Protein AF-A0A7Y8IYA2-F1 (afdb_monomer_lite)

Structure (mmCIF, N/CA/C/O backbone):
data_AF-A0A7Y8IYA2-F1
#
_entry.id   AF-A0A7Y8IYA2-F1
#
loop_
_atom_site.group_PDB
_atom_site.id
_atom_site.type_symbol
_atom_site.label_atom_id
_atom_site.label_alt_id
_atom_site.label_comp_id
_atom_site.label_asym_id
_atom_site.label_entity_id
_atom_site.label_seq_id
_atom_site.pdbx_PDB_ins_code
_atom_site.Cartn_x
_atom_site.Cartn_y
_atom_site.Cartn_z
_atom_site.occupancy
_atom_site.B_iso_or_equiv
_atom_site.auth_seq_id
_atom_site.auth_comp_id
_atom_site.auth_asym_id
_atom_site.auth_atom_id
_atom_site.pdbx_PDB_model_num
ATOM 1 N N . MET A 1 1 ? -44.475 -16.481 6.417 1.00 45.75 1 MET A N 1
ATOM 2 C CA . MET A 1 1 ? -44.185 -17.874 6.827 1.00 45.75 1 MET A CA 1
ATOM 3 C C . MET A 1 1 ? -43.324 -18.539 5.762 1.00 45.75 1 MET A C 1
ATOM 5 O O . MET A 1 1 ? -43.610 -18.312 4.595 1.00 45.75 1 MET A O 1
ATOM 9 N N . ARG A 1 2 ? -42.359 -19.375 6.199 1.00 39.59 2 ARG A N 1
ATOM 10 C CA . ARG A 1 2 ? -41.366 -20.179 5.439 1.00 39.59 2 ARG A CA 1
ATOM 11 C C . ARG A 1 2 ? -40.107 -19.387 5.033 1.00 39.59 2 ARG A C 1
ATOM 13 O O . ARG A 1 2 ? -40.117 -18.727 4.009 1.00 39.59 2 ARG A O 1
ATOM 20 N N . THR A 1 3 ? -39.086 -19.185 5.880 1.00 50.56 3 THR A N 1
ATOM 21 C CA . THR A 1 3 ? -38.024 -20.121 6.342 1.00 50.56 3 THR A CA 1
ATOM 22 C C . THR A 1 3 ? -37.537 -21.103 5.278 1.00 50.56 3 THR A C 1
ATOM 24 O O . THR A 1 3 ? -38.202 -22.103 5.045 1.00 50.56 3 THR A O 1
ATOM 27 N N . ASN A 1 4 ? -36.354 -20.838 4.712 1.00 43.19 4 ASN A N 1
ATOM 28 C CA . ASN A 1 4 ? -35.420 -21.849 4.208 1.00 43.19 4 ASN A CA 1
ATOM 29 C C . ASN A 1 4 ? -33.992 -21.308 4.367 1.00 43.19 4 ASN A C 1
ATOM 31 O O . ASN A 1 4 ? -33.529 -20.475 3.593 1.00 43.19 4 ASN A O 1
ATOM 35 N N . ALA A 1 5 ? -33.328 -21.765 5.424 1.00 46.25 5 ALA A N 1
ATOM 36 C CA . ALA A 1 5 ? -31.901 -21.621 5.649 1.00 46.25 5 ALA A CA 1
ATOM 37 C C . ALA A 1 5 ? -31.241 -22.952 5.285 1.00 46.25 5 ALA A C 1
ATOM 39 O O . ALA A 1 5 ? -31.569 -23.940 5.926 1.00 46.25 5 ALA A O 1
ATOM 40 N N . VAL A 1 6 ? -30.334 -22.968 4.303 1.00 46.97 6 VAL A N 1
ATOM 41 C CA . VAL A 1 6 ? -29.259 -23.968 4.107 1.00 46.97 6 VAL A CA 1
ATOM 42 C C . VAL A 1 6 ? -28.221 -23.258 3.213 1.00 46.97 6 VAL A C 1
ATOM 44 O O . VAL A 1 6 ? -28.489 -23.016 2.045 1.00 46.97 6 VAL A O 1
ATOM 47 N N . LEU A 1 7 ? -27.156 -22.627 3.713 1.00 48.09 7 LEU A N 1
ATOM 48 C CA . LEU A 1 7 ? -25.946 -23.237 4.276 1.00 48.09 7 LEU A CA 1
ATOM 49 C C . LEU A 1 7 ? -25.293 -24.245 3.307 1.00 48.09 7 LEU A C 1
ATOM 51 O O . LEU A 1 7 ? -25.336 -25.450 3.513 1.00 48.09 7 LEU A O 1
ATOM 55 N N . VAL A 1 8 ? -24.667 -23.725 2.249 1.00 45.06 8 VAL A N 1
ATOM 56 C CA . VAL A 1 8 ? -23.623 -24.432 1.487 1.00 45.06 8 VAL A CA 1
ATOM 57 C C . VAL A 1 8 ? -22.331 -23.635 1.719 1.00 45.06 8 VAL A C 1
ATOM 59 O O . VAL A 1 8 ? -22.080 -22.640 1.050 1.00 45.06 8 VAL A O 1
ATOM 62 N N . LEU A 1 9 ? -21.674 -23.804 2.875 1.00 42.88 9 LEU A N 1
ATOM 63 C CA . LEU A 1 9 ? -20.471 -24.647 3.007 1.00 42.88 9 LEU A CA 1
ATOM 64 C C . LEU A 1 9 ? -19.532 -24.417 1.812 1.00 42.88 9 LEU A C 1
ATOM 66 O O . LEU A 1 9 ? -19.702 -25.003 0.753 1.00 42.88 9 LEU A O 1
ATOM 70 N N . VAL A 1 10 ? -18.612 -23.452 1.883 1.00 45.31 10 VAL A N 1
ATOM 71 C CA . VAL A 1 10 ? -17.257 -23.676 2.427 1.00 45.31 10 VAL A CA 1
ATOM 72 C C . VAL A 1 10 ? -16.779 -25.107 2.150 1.00 45.31 10 VAL A C 1
ATOM 74 O O . VAL A 1 10 ? -16.775 -25.957 3.032 1.00 45.31 10 VAL A O 1
ATOM 77 N N . PHE A 1 11 ? -16.366 -25.358 0.911 1.00 43.38 11 PHE A N 1
ATOM 78 C CA . PHE A 1 11 ? -15.408 -26.412 0.580 1.00 43.38 11 PHE A CA 1
ATOM 79 C C . PHE A 1 11 ? -14.092 -25.698 0.236 1.00 43.38 11 PHE A C 1
ATOM 81 O O . PHE A 1 11 ? -13.937 -25.141 -0.843 1.00 43.38 11 PHE A O 1
ATOM 88 N N . LEU A 1 12 ? -13.245 -25.412 1.228 1.00 45.16 12 LEU A N 1
ATOM 89 C CA . LEU A 1 12 ? -12.137 -26.287 1.632 1.00 45.16 12 LEU A CA 1
ATOM 90 C C . LEU A 1 12 ? -11.230 -26.673 0.452 1.00 45.16 12 LEU A C 1
ATOM 92 O O . LEU A 1 12 ? -11.130 -27.835 0.083 1.00 45.16 12 LEU A O 1
ATOM 96 N N . SER A 1 13 ? -10.484 -25.706 -0.080 1.00 45.47 13 SER A N 1
ATOM 97 C CA . SER A 1 13 ? -9.205 -25.983 -0.743 1.00 45.47 13 SER A CA 1
ATOM 98 C C . SER A 1 13 ? -8.061 -25.871 0.271 1.00 45.47 13 SER A C 1
ATOM 100 O O . SER A 1 13 ? -7.096 -25.135 0.071 1.00 45.47 13 SER A O 1
ATOM 102 N N . VAL A 1 14 ? -8.178 -26.597 1.386 1.00 48.88 14 VAL A N 1
ATOM 103 C CA . VAL A 1 14 ? -7.012 -26.998 2.179 1.00 48.88 14 VAL A CA 1
ATOM 104 C C . VAL A 1 14 ? -6.417 -28.182 1.425 1.00 48.88 14 VAL A C 1
ATOM 106 O O . VAL A 1 14 ? -6.716 -29.337 1.708 1.00 48.88 14 VAL A O 1
ATOM 109 N N . GLN A 1 15 ? -5.645 -27.887 0.378 1.00 49.44 15 GLN A N 1
ATOM 110 C CA . GLN A 1 15 ? -4.759 -28.879 -0.216 1.00 49.44 15 GLN A CA 1
ATOM 111 C C . GLN A 1 15 ? -3.733 -29.234 0.859 1.00 49.44 15 GLN A C 1
ATOM 113 O O . GLN A 1 15 ? -2.855 -28.439 1.192 1.00 49.44 15 GLN A O 1
ATOM 118 N N . SER A 1 16 ? -3.925 -30.399 1.469 1.00 50.22 16 SER A N 1
ATOM 119 C CA . SER A 1 16 ? -3.048 -30.956 2.487 1.00 50.22 16 SER A CA 1
ATOM 120 C C . SER A 1 16 ? -1.608 -30.962 1.973 1.00 50.22 16 SER A C 1
ATOM 122 O O . SER A 1 16 ? -1.321 -31.509 0.908 1.00 50.22 16 SER A O 1
ATOM 124 N N . MET A 1 17 ? -0.673 -30.382 2.732 1.00 51.50 17 MET A N 1
ATOM 125 C CA . MET A 1 17 ? 0.757 -30.428 2.396 1.00 51.50 17 MET A CA 1
ATOM 126 C C . MET A 1 17 ? 1.289 -31.867 2.281 1.00 51.50 17 MET A C 1
ATOM 128 O O . MET A 1 17 ? 2.296 -32.098 1.614 1.00 51.50 17 MET A O 1
ATOM 132 N N . ALA A 1 18 ? 0.588 -32.846 2.865 1.00 56.69 18 ALA A N 1
ATOM 133 C CA . ALA A 1 18 ? 0.902 -34.262 2.710 1.00 56.69 18 ALA A CA 1
ATOM 134 C C . ALA A 1 18 ? 0.703 -34.762 1.265 1.00 56.69 18 ALA A C 1
ATOM 136 O O . ALA A 1 18 ? 1.474 -35.602 0.802 1.00 56.69 18 ALA A O 1
ATOM 137 N N . ASP A 1 19 ? -0.270 -34.219 0.528 1.00 54.69 19 ASP A N 1
ATOM 138 C CA . ASP A 1 19 ? -0.524 -34.605 -0.866 1.00 54.69 19 ASP A CA 1
ATOM 139 C C . ASP A 1 19 ? 0.505 -33.988 -1.822 1.00 54.69 19 ASP A C 1
ATOM 141 O O . ASP A 1 19 ? 0.881 -34.601 -2.822 1.00 54.69 19 ASP A O 1
ATOM 145 N N . VAL A 1 20 ? 1.025 -32.800 -1.489 1.00 59.75 20 VAL A N 1
ATOM 146 C CA . VAL A 1 20 ? 2.137 -32.170 -2.220 1.00 59.75 20 VAL A CA 1
ATOM 147 C C . VAL A 1 20 ? 3.427 -32.967 -2.024 1.00 59.75 20 VAL A C 1
ATOM 149 O O . VAL A 1 20 ? 4.113 -33.256 -3.003 1.00 59.75 20 VAL A O 1
ATOM 152 N N . ALA A 1 21 ? 3.719 -33.396 -0.792 1.00 58.44 21 ALA A N 1
ATOM 153 C CA . ALA A 1 21 ? 4.896 -34.210 -0.491 1.00 58.44 21 ALA A CA 1
ATOM 154 C C . ALA A 1 21 ? 4.854 -35.586 -1.182 1.00 58.44 21 ALA A C 1
ATOM 156 O O . ALA A 1 21 ? 5.871 -36.044 -1.702 1.00 58.44 21 ALA A O 1
ATOM 157 N N . ARG A 1 22 ? 3.676 -36.227 -1.252 1.00 61.44 22 ARG A N 1
ATOM 158 C CA . ARG A 1 22 ? 3.496 -37.499 -1.977 1.00 61.44 22 ARG A CA 1
ATOM 159 C C . ARG A 1 22 ? 3.718 -37.344 -3.480 1.00 61.44 22 ARG A C 1
ATOM 161 O O . ARG A 1 22 ? 4.492 -38.105 -4.049 1.00 61.44 22 ARG A O 1
ATOM 168 N N . ARG A 1 23 ? 3.144 -36.310 -4.105 1.00 65.19 23 ARG A N 1
ATOM 169 C CA . ARG A 1 23 ? 3.360 -36.026 -5.537 1.00 65.19 23 ARG A CA 1
ATOM 170 C C . ARG A 1 23 ? 4.809 -35.659 -5.862 1.00 65.19 23 ARG A C 1
ATOM 172 O O . ARG A 1 23 ? 5.292 -35.965 -6.950 1.00 65.19 23 ARG A O 1
ATOM 179 N N . GLU A 1 24 ? 5.519 -34.999 -4.946 1.00 58.81 24 GLU A N 1
ATOM 180 C CA . GLU A 1 24 ? 6.945 -34.708 -5.127 1.00 58.81 24 GLU A CA 1
ATOM 181 C C . GLU A 1 24 ? 7.811 -35.974 -4.995 1.00 58.81 24 GLU A C 1
ATOM 183 O O . GLU A 1 24 ? 8.745 -36.151 -5.778 1.00 58.81 24 GLU A O 1
ATOM 188 N N . ALA A 1 25 ? 7.475 -36.881 -4.071 1.00 64.31 25 ALA A N 1
ATOM 189 C CA . ALA A 1 25 ? 8.145 -38.174 -3.928 1.00 64.31 25 ALA A CA 1
ATOM 190 C C . ALA A 1 25 ? 7.908 -39.095 -5.142 1.00 64.31 25 ALA A C 1
ATOM 192 O O . ALA A 1 25 ? 8.848 -39.717 -5.634 1.00 64.31 25 ALA A O 1
ATOM 193 N N . GLU A 1 26 ? 6.686 -39.122 -5.680 1.00 63.88 26 GLU A N 1
ATOM 194 C CA . GLU A 1 26 ? 6.342 -39.871 -6.898 1.00 63.88 26 GLU A CA 1
ATOM 195 C C . GLU A 1 26 ? 7.105 -39.351 -8.128 1.00 63.88 26 GLU A C 1
ATOM 197 O O . GLU A 1 26 ? 7.641 -40.148 -8.899 1.00 63.88 26 GLU A O 1
ATOM 202 N N . ARG A 1 27 ? 7.278 -38.026 -8.260 1.00 61.41 27 ARG A N 1
ATOM 203 C CA . ARG A 1 27 ? 8.096 -37.430 -9.332 1.00 61.41 27 ARG A CA 1
ATOM 204 C C . ARG A 1 27 ? 9.573 -37.850 -9.250 1.00 61.41 27 ARG A C 1
ATOM 206 O O . ARG A 1 27 ? 10.211 -38.028 -10.285 1.00 61.41 27 ARG A O 1
ATOM 213 N N . ARG A 1 28 ? 10.139 -38.004 -8.043 1.00 59.69 28 ARG A N 1
ATOM 214 C CA . ARG A 1 28 ? 11.539 -38.451 -7.864 1.00 59.69 28 ARG A CA 1
ATOM 215 C C . ARG A 1 28 ? 11.726 -39.917 -8.267 1.00 59.69 28 ARG A C 1
ATOM 217 O O . ARG A 1 28 ? 12.705 -40.232 -8.934 1.00 59.69 28 ARG A O 1
ATOM 224 N N . LEU A 1 29 ? 10.754 -40.773 -7.953 1.00 60.69 29 LEU A N 1
ATOM 225 C CA . LEU A 1 29 ? 10.746 -42.181 -8.372 1.00 60.69 29 LEU A CA 1
ATOM 226 C C . LEU A 1 29 ? 10.614 -42.351 -9.895 1.00 60.69 29 LEU A C 1
ATOM 228 O O . LEU A 1 29 ? 11.209 -43.262 -10.469 1.00 60.69 29 LEU A O 1
ATOM 232 N N . GLU A 1 30 ? 9.868 -41.475 -10.573 1.00 60.69 30 GLU A N 1
ATOM 233 C CA . GLU A 1 30 ? 9.786 -41.479 -12.041 1.00 60.69 30 GLU A CA 1
ATOM 234 C C . GLU A 1 30 ? 11.108 -41.093 -12.717 1.00 60.69 30 GLU A C 1
ATOM 236 O O . GLU A 1 30 ? 11.466 -41.694 -13.730 1.00 60.69 30 GLU A O 1
ATOM 241 N N . LEU A 1 31 ? 11.868 -40.157 -12.140 1.00 57.53 31 LEU A N 1
ATOM 242 C CA . LEU A 1 31 ? 13.199 -39.792 -12.642 1.00 57.53 31 LEU A CA 1
ATOM 243 C C . LEU A 1 31 ? 14.215 -40.932 -12.474 1.00 57.53 31 LEU A C 1
ATOM 245 O O . LEU A 1 31 ? 15.017 -41.167 -13.377 1.00 57.53 31 LEU A O 1
ATOM 249 N N . GLU A 1 32 ? 14.143 -41.682 -11.370 1.00 57.28 32 GLU A N 1
ATOM 250 C CA . GLU A 1 32 ? 14.969 -42.881 -11.164 1.00 57.28 32 GLU A CA 1
ATOM 251 C C . GLU A 1 32 ? 14.614 -44.003 -12.154 1.00 57.28 32 GLU A C 1
ATOM 253 O O . GLU A 1 32 ? 15.507 -44.642 -12.710 1.00 57.28 32 GLU A O 1
ATOM 258 N N . ARG A 1 33 ? 13.321 -44.206 -12.454 1.00 56.38 33 ARG A N 1
ATOM 259 C CA . ARG A 1 33 ? 12.865 -45.203 -13.444 1.00 56.38 33 ARG A CA 1
ATOM 260 C C . ARG A 1 33 ? 13.248 -44.864 -14.883 1.00 56.38 33 ARG A C 1
ATOM 262 O O . ARG A 1 33 ? 13.404 -45.775 -15.689 1.00 56.38 33 ARG A O 1
ATOM 269 N N . GLN A 1 34 ? 13.398 -43.582 -15.214 1.00 53.34 34 GLN A N 1
ATOM 270 C CA . GLN A 1 34 ? 13.808 -43.142 -16.551 1.00 53.34 34 GLN A CA 1
ATOM 271 C C . GLN A 1 34 ? 15.320 -43.255 -16.791 1.00 53.34 34 GLN A C 1
ATOM 273 O O . GLN A 1 34 ? 15.777 -42.932 -17.886 1.00 53.34 34 GLN A O 1
ATOM 278 N N . GLY A 1 35 ? 16.106 -43.711 -15.804 1.00 53.50 35 GLY A N 1
ATOM 279 C CA . GLY A 1 35 ? 17.545 -43.929 -15.973 1.00 53.50 35 GLY A CA 1
ATOM 280 C C . GLY A 1 35 ? 18.306 -42.667 -16.390 1.00 53.50 35 GLY A C 1
ATOM 281 O O . GLY A 1 35 ? 19.406 -42.761 -16.933 1.00 53.50 35 GLY A O 1
ATOM 282 N N . VAL A 1 36 ? 17.733 -41.480 -16.156 1.00 48.88 36 VAL A N 1
ATOM 283 C CA . VAL A 1 36 ? 18.396 -40.205 -16.419 1.00 48.88 36 VAL A CA 1
ATOM 284 C C . VAL A 1 36 ? 19.375 -39.982 -15.277 1.00 48.88 36 VAL A C 1
ATOM 286 O O . VAL A 1 36 ? 19.113 -39.250 -14.325 1.00 48.88 36 VAL A O 1
ATOM 289 N N . SER A 1 37 ? 20.527 -40.643 -15.371 1.00 50.50 37 SER A N 1
ATOM 290 C CA . SER A 1 37 ? 21.715 -40.232 -14.642 1.00 50.50 37 SER A CA 1
ATOM 291 C C . SER A 1 37 ? 21.949 -38.770 -15.005 1.00 50.50 37 SER A C 1
ATOM 293 O O . SER A 1 37 ? 22.277 -38.457 -16.156 1.00 50.50 37 SER A O 1
ATOM 295 N N . ALA A 1 38 ? 21.732 -37.861 -14.056 1.00 52.53 38 ALA A N 1
ATOM 296 C CA . ALA A 1 38 ? 22.223 -36.504 -14.193 1.00 52.53 38 ALA A CA 1
ATOM 297 C C . ALA A 1 38 ? 23.697 -36.621 -14.597 1.00 52.53 38 ALA A C 1
ATOM 299 O O . ALA A 1 38 ? 24.476 -37.256 -13.887 1.00 52.53 38 ALA A O 1
ATOM 300 N N . LYS A 1 39 ? 24.064 -36.095 -15.771 1.00 50.31 39 LYS A N 1
ATOM 301 C CA . LYS A 1 39 ? 25.468 -35.953 -16.159 1.00 50.31 39 LYS A CA 1
ATOM 302 C C . LYS A 1 39 ? 26.102 -35.000 -15.153 1.00 50.31 39 LYS A C 1
ATOM 304 O O . LYS A 1 39 ? 26.086 -33.786 -15.335 1.00 50.31 39 LYS A O 1
ATOM 309 N N . VAL A 1 40 ? 26.603 -35.566 -14.065 1.00 51.31 40 VAL A N 1
ATOM 310 C CA . VAL A 1 40 ? 27.570 -34.927 -13.192 1.00 51.31 40 VAL A CA 1
ATOM 311 C C . VAL A 1 40 ? 28.802 -34.744 -14.066 1.00 51.31 40 VAL A C 1
ATOM 313 O O . VAL A 1 40 ? 29.376 -35.713 -14.557 1.00 51.31 40 VAL A O 1
ATOM 316 N N . ILE A 1 41 ? 29.157 -33.494 -14.348 1.00 52.19 41 ILE A N 1
ATOM 317 C CA . ILE A 1 41 ? 30.477 -33.187 -14.885 1.00 52.19 41 ILE A CA 1
ATOM 318 C C . ILE A 1 41 ? 31.433 -33.401 -13.710 1.00 52.19 41 ILE A C 1
ATOM 320 O O . ILE A 1 41 ? 31.699 -32.480 -12.942 1.00 52.19 41 ILE A O 1
ATOM 324 N N . GLU A 1 42 ? 31.889 -34.638 -13.527 1.00 46.31 42 GLU A N 1
ATOM 325 C CA . GLU A 1 42 ? 33.089 -34.933 -12.747 1.00 46.31 42 GLU A CA 1
ATOM 326 C C . GLU A 1 42 ? 34.280 -34.431 -13.565 1.00 46.31 42 GLU A C 1
ATOM 328 O O . GLU A 1 42 ? 34.865 -35.133 -14.387 1.00 46.31 42 GLU A O 1
ATOM 333 N N . GLY A 1 43 ? 34.564 -33.140 -13.419 1.00 42.50 43 GLY A N 1
ATOM 334 C CA . GLY A 1 43 ? 35.814 -32.549 -13.860 1.00 42.50 43 GLY A CA 1
ATOM 335 C C . GLY A 1 43 ? 36.778 -32.560 -12.689 1.00 42.50 43 GLY A C 1
ATOM 336 O O . GLY A 1 43 ? 36.665 -31.713 -11.808 1.00 42.50 43 GLY A O 1
ATOM 337 N N . ASP A 1 44 ? 37.703 -33.516 -12.681 1.00 42.44 44 ASP A N 1
ATOM 338 C CA . ASP A 1 44 ? 38.877 -33.504 -11.812 1.00 42.44 44 ASP A CA 1
ATOM 339 C C . ASP A 1 44 ? 39.727 -32.258 -12.162 1.00 42.44 44 ASP A C 1
ATOM 341 O O . ASP A 1 44 ? 40.239 -32.164 -13.284 1.00 42.44 44 ASP A O 1
ATOM 345 N N . PRO A 1 45 ? 39.846 -31.241 -11.284 1.00 50.97 45 PRO A N 1
ATOM 346 C CA . PRO A 1 45 ? 40.450 -29.955 -11.646 1.00 50.97 45 PRO A CA 1
ATOM 347 C C . PRO A 1 45 ? 41.983 -30.005 -11.766 1.00 50.97 45 PRO A C 1
ATOM 349 O O . PRO A 1 45 ? 42.607 -28.976 -12.022 1.00 50.97 45 PRO A O 1
ATOM 352 N N . ALA A 1 46 ? 42.609 -31.172 -11.586 1.00 51.12 46 ALA A N 1
ATOM 353 C CA . ALA A 1 46 ? 44.060 -31.309 -11.479 1.00 51.12 46 ALA A CA 1
ATOM 354 C C . ALA A 1 46 ? 44.786 -31.756 -12.768 1.00 51.12 46 ALA A C 1
ATOM 356 O O . ALA A 1 46 ? 46.014 -31.821 -12.755 1.00 51.12 46 ALA A O 1
ATOM 357 N N . GLN A 1 47 ? 44.089 -32.046 -13.880 1.00 50.19 47 GLN A N 1
ATOM 358 C CA . GLN A 1 47 ? 44.729 -32.607 -15.093 1.00 50.19 47 GLN A CA 1
ATOM 359 C C . GLN A 1 47 ? 44.568 -31.817 -16.404 1.00 50.19 47 GLN A C 1
ATOM 361 O O . GLN A 1 47 ? 45.069 -32.257 -17.437 1.00 50.19 47 GLN A O 1
ATOM 366 N N . MET A 1 48 ? 43.974 -30.620 -16.411 1.00 44.75 48 MET A N 1
ATOM 367 C CA . MET A 1 48 ? 44.057 -29.732 -17.586 1.00 44.75 48 MET A CA 1
ATOM 368 C C . MET A 1 48 ? 45.225 -28.759 -17.432 1.00 44.75 48 MET A C 1
ATOM 370 O O . MET A 1 48 ? 45.073 -27.586 -17.099 1.00 44.75 48 MET A O 1
ATOM 374 N N . ALA A 1 49 ? 46.416 -29.320 -17.633 1.00 42.50 49 ALA A N 1
ATOM 375 C CA . ALA A 1 49 ? 47.691 -28.626 -17.678 1.00 42.50 49 ALA A CA 1
ATOM 376 C C . ALA A 1 49 ? 47.722 -27.502 -18.746 1.00 42.50 49 ALA A C 1
ATOM 378 O O . ALA A 1 49 ? 46.947 -27.517 -19.707 1.00 42.50 49 ALA A O 1
ATOM 379 N N . PRO A 1 50 ? 48.622 -26.516 -18.575 1.00 53.03 50 PRO A N 1
ATOM 380 C CA . PRO A 1 50 ? 48.641 -25.266 -19.317 1.00 53.03 50 PRO A CA 1
ATOM 381 C C . PRO A 1 50 ? 49.384 -25.410 -20.653 1.00 53.03 50 PRO A C 1
ATOM 383 O O . PRO A 1 50 ? 50.279 -26.235 -20.798 1.00 53.03 50 PRO A O 1
ATOM 386 N N . SER A 1 51 ? 49.072 -24.518 -21.596 1.00 53.69 51 SER A N 1
ATOM 387 C CA . SER A 1 51 ? 49.753 -24.314 -22.888 1.00 53.69 51 SER A CA 1
ATOM 388 C C . SER A 1 51 ? 49.577 -25.416 -23.947 1.00 53.69 51 SER A C 1
ATOM 390 O O . SER A 1 51 ? 50.271 -26.424 -23.984 1.00 53.69 51 SER A O 1
ATOM 392 N N . GLY A 1 52 ? 48.678 -25.152 -24.895 1.00 41.88 52 GLY A N 1
ATOM 393 C CA . GLY A 1 52 ? 48.548 -25.915 -26.132 1.00 41.88 52 GLY A CA 1
ATOM 394 C C . GLY A 1 52 ? 47.852 -25.074 -27.195 1.00 41.88 52 GLY A C 1
ATOM 395 O O . GLY A 1 52 ? 46.627 -25.018 -27.241 1.00 41.88 52 GLY A O 1
ATOM 396 N N . ASN A 1 53 ? 48.633 -24.389 -28.034 1.00 53.22 53 ASN A N 1
ATOM 397 C CA . ASN A 1 53 ? 48.140 -23.735 -29.246 1.00 53.22 53 ASN A CA 1
ATOM 398 C C . ASN A 1 53 ? 47.595 -24.804 -30.206 1.00 53.22 53 ASN A C 1
ATOM 400 O O . ASN A 1 53 ? 48.364 -25.430 -30.932 1.00 53.22 53 ASN A O 1
ATOM 404 N N . ILE A 1 54 ? 46.276 -24.990 -30.242 1.00 50.09 54 ILE A N 1
ATOM 405 C CA . ILE A 1 54 ? 45.604 -25.733 -31.312 1.00 50.09 54 ILE A CA 1
ATOM 406 C C . ILE A 1 54 ? 44.980 -24.704 -32.253 1.00 50.09 54 ILE A C 1
ATOM 408 O O . ILE A 1 54 ? 43.888 -24.183 -32.034 1.00 50.09 54 ILE A O 1
ATOM 412 N N . SER A 1 55 ? 45.739 -24.386 -33.299 1.00 46.88 55 SER A N 1
ATOM 413 C CA . SER A 1 55 ? 45.304 -23.569 -34.424 1.00 46.88 55 SER A CA 1
ATOM 414 C C . SER A 1 55 ? 44.306 -24.373 -35.262 1.00 46.88 55 SER A C 1
ATOM 416 O O . SER A 1 55 ? 44.691 -25.323 -35.940 1.00 46.88 55 SER A O 1
ATOM 418 N N . THR A 1 56 ? 43.020 -24.022 -35.205 1.00 46.06 56 THR A N 1
ATOM 419 C CA . THR A 1 56 ? 42.012 -24.485 -36.171 1.00 46.06 56 THR A CA 1
ATOM 420 C C . THR A 1 56 ? 41.502 -23.277 -36.948 1.00 46.06 56 THR A C 1
ATOM 422 O O . T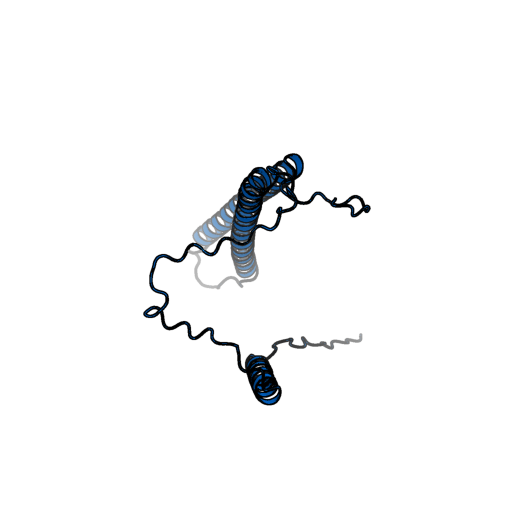HR A 1 56 ? 40.661 -22.503 -36.497 1.00 46.06 56 THR A O 1
ATOM 425 N N . SER A 1 57 ? 42.067 -23.076 -38.135 1.00 44.06 57 SER A N 1
ATOM 426 C CA . SER A 1 57 ? 41.656 -22.057 -39.095 1.00 44.06 57 SER A CA 1
ATOM 427 C C . SER A 1 57 ? 40.297 -22.414 -39.700 1.00 44.06 57 SER A C 1
ATOM 429 O O . SER A 1 57 ? 40.205 -23.133 -40.689 1.00 44.06 57 SER A O 1
ATOM 431 N N . SER A 1 58 ? 39.234 -21.868 -39.112 1.00 48.34 58 SER A N 1
ATOM 432 C CA . SER A 1 58 ? 37.918 -21.727 -39.744 1.00 48.34 58 SER A CA 1
ATOM 433 C C . SER A 1 58 ? 37.597 -20.231 -39.791 1.00 48.34 58 SER A C 1
ATOM 435 O O . SER A 1 58 ? 37.661 -19.592 -38.737 1.00 48.34 58 SER A O 1
ATOM 437 N N . PRO A 1 59 ? 37.278 -19.621 -40.949 1.00 47.12 59 PRO A N 1
ATOM 438 C CA . PRO A 1 59 ? 36.834 -18.236 -40.965 1.00 47.12 59 PRO A CA 1
ATOM 439 C C . PRO A 1 59 ? 35.480 -18.173 -40.256 1.00 47.12 59 PRO A C 1
ATOM 441 O O . PRO A 1 59 ? 34.455 -18.592 -40.789 1.00 47.12 59 PRO A O 1
ATOM 444 N N . SER A 1 60 ? 35.498 -17.685 -39.017 1.00 48.00 60 SER A N 1
ATOM 445 C CA . SER A 1 60 ? 34.287 -17.383 -38.264 1.00 48.00 60 SER A CA 1
ATOM 446 C C . SER A 1 60 ? 33.431 -16.426 -39.101 1.00 48.00 60 SER A C 1
ATOM 448 O O . SER A 1 60 ? 33.961 -15.400 -39.553 1.00 48.00 60 SER A O 1
ATOM 450 N N . PRO A 1 61 ? 32.138 -16.713 -39.348 1.00 48.28 61 PRO A N 1
ATOM 451 C CA . PRO A 1 61 ? 31.255 -15.703 -39.900 1.00 48.28 61 PRO A CA 1
ATOM 452 C C . PRO A 1 61 ? 31.301 -14.528 -38.926 1.00 48.28 61 PRO A C 1
ATOM 454 O O . PRO A 1 61 ? 31.042 -14.687 -37.732 1.00 48.28 61 PRO A O 1
ATOM 457 N N . ARG A 1 62 ? 31.709 -13.355 -39.424 1.00 50.62 62 ARG A N 1
ATOM 458 C CA . ARG A 1 62 ? 31.674 -12.099 -38.672 1.00 50.62 62 ARG A CA 1
ATOM 459 C C . ARG A 1 62 ? 30.214 -11.811 -38.333 1.00 50.62 62 ARG A C 1
ATOM 461 O O . ARG A 1 62 ? 29.532 -11.097 -39.060 1.00 50.62 62 ARG A O 1
ATOM 468 N N . PHE A 1 63 ? 29.725 -12.397 -37.246 1.00 52.75 63 PHE A N 1
ATOM 469 C CA . PHE A 1 63 ? 28.489 -11.967 -36.630 1.00 52.75 63 PHE A CA 1
ATOM 470 C C . PHE A 1 63 ? 28.712 -10.530 -36.191 1.00 52.75 63 PHE A C 1
ATOM 472 O O . PHE A 1 63 ? 29.651 -10.237 -35.448 1.00 52.75 63 PHE A O 1
ATOM 479 N N . ALA A 1 64 ? 27.878 -9.657 -36.747 1.00 51.75 64 ALA A N 1
ATOM 480 C CA . ALA A 1 64 ? 27.813 -8.240 -36.467 1.00 51.75 64 ALA A CA 1
ATOM 481 C C . ALA A 1 64 ? 28.082 -7.976 -34.982 1.00 51.75 64 ALA A C 1
ATOM 483 O O . ALA A 1 64 ? 27.321 -8.370 -34.095 1.00 51.75 64 ALA A O 1
ATOM 484 N N . GLY A 1 65 ? 29.223 -7.348 -34.718 1.00 51.19 65 GLY A N 1
ATOM 485 C CA . GLY A 1 65 ? 29.509 -6.813 -33.407 1.00 51.19 65 GLY A CA 1
ATOM 486 C C . GLY A 1 65 ? 28.517 -5.699 -33.092 1.00 51.19 65 GLY A C 1
ATOM 487 O O . GLY A 1 65 ? 28.198 -4.883 -33.954 1.00 51.19 65 GLY A O 1
ATOM 488 N N . ARG A 1 66 ? 28.149 -5.639 -31.808 1.00 51.22 66 ARG A N 1
ATOM 489 C CA . ARG A 1 66 ? 27.647 -4.449 -31.104 1.00 51.22 66 ARG A CA 1
ATOM 490 C C . ARG A 1 66 ? 26.133 -4.191 -31.085 1.00 51.22 66 ARG A C 1
ATOM 492 O O . ARG A 1 66 ? 25.684 -3.075 -31.298 1.00 51.22 66 ARG A O 1
ATOM 499 N N . GLU A 1 67 ? 25.358 -5.189 -30.657 1.00 52.75 67 GLU A N 1
ATOM 500 C CA . GLU A 1 67 ? 24.031 -4.953 -30.041 1.00 52.75 67 GLU A CA 1
ATOM 501 C C . GLU A 1 67 ? 23.880 -5.527 -28.617 1.00 52.75 67 GLU A C 1
ATOM 503 O O . GLU A 1 67 ? 22.834 -5.363 -27.984 1.00 52.75 67 GLU A O 1
ATOM 508 N N . ARG A 1 68 ? 24.892 -6.225 -28.080 1.00 53.72 68 ARG A N 1
ATOM 509 C CA . ARG A 1 68 ? 24.781 -6.869 -26.757 1.00 53.72 68 ARG A CA 1
ATOM 510 C C . ARG A 1 68 ? 24.817 -5.876 -25.593 1.00 53.72 68 ARG A C 1
ATOM 512 O O . ARG A 1 68 ? 24.065 -6.073 -24.642 1.00 53.72 68 ARG A O 1
ATOM 519 N N . ASP A 1 69 ? 25.584 -4.797 -25.707 1.00 56.28 69 ASP A N 1
ATOM 520 C CA . ASP A 1 69 ? 25.853 -3.894 -24.579 1.00 56.28 69 ASP A CA 1
ATOM 521 C C . ASP A 1 69 ? 24.584 -3.152 -24.104 1.00 56.28 69 ASP A C 1
ATOM 523 O O . ASP A 1 69 ? 24.302 -3.087 -22.909 1.00 56.28 69 ASP A O 1
ATOM 527 N N . ASN A 1 70 ? 23.718 -2.719 -25.029 1.00 57.09 70 ASN A N 1
ATOM 528 C CA . ASN A 1 70 ? 22.483 -1.994 -24.687 1.00 57.09 70 ASN A CA 1
ATOM 529 C C . ASN A 1 70 ? 21.402 -2.889 -24.049 1.00 57.09 70 ASN A C 1
ATOM 531 O O . ASN A 1 70 ? 20.531 -2.414 -23.316 1.00 57.09 70 ASN A O 1
ATOM 535 N N . LYS A 1 71 ? 21.419 -4.203 -24.324 1.00 60.12 71 LYS A N 1
ATOM 536 C CA . LYS A 1 71 ? 20.412 -5.138 -23.789 1.00 60.12 71 LYS A CA 1
ATOM 537 C C . LYS A 1 71 ? 20.620 -5.399 -22.298 1.00 60.12 71 LYS A C 1
ATOM 539 O O . LYS A 1 71 ? 19.642 -5.654 -21.595 1.00 60.12 71 LYS A O 1
ATOM 544 N N . GLU A 1 72 ? 21.852 -5.340 -21.801 1.00 62.38 72 GLU A N 1
ATOM 545 C CA . GLU A 1 72 ? 22.152 -5.575 -20.384 1.00 62.38 72 GLU A CA 1
ATOM 546 C C . GLU A 1 72 ? 21.782 -4.374 -19.509 1.00 62.38 72 GLU A C 1
ATOM 548 O O . GLU A 1 72 ? 21.132 -4.554 -18.475 1.00 62.38 72 GLU A O 1
ATOM 553 N N . GLU A 1 73 ? 22.072 -3.154 -19.967 1.00 69.38 73 GLU A N 1
ATOM 554 C CA . GLU A 1 73 ? 21.688 -1.922 -19.270 1.00 69.38 73 GLU A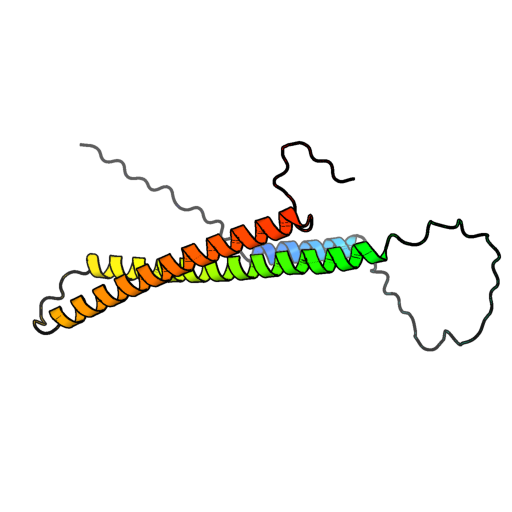 CA 1
ATOM 555 C C . GLU A 1 73 ? 20.159 -1.775 -19.178 1.00 69.38 73 GLU A C 1
ATOM 557 O O . GLU A 1 73 ? 19.610 -1.574 -18.089 1.00 69.38 73 GLU A O 1
ATOM 562 N N . ASN A 1 74 ? 19.443 -2.023 -20.282 1.00 68.25 74 ASN A N 1
ATOM 563 C CA . ASN A 1 74 ? 17.976 -2.015 -20.296 1.00 68.25 74 ASN A CA 1
ATOM 564 C C . ASN A 1 74 ? 17.369 -3.098 -19.389 1.00 68.25 74 ASN A C 1
ATOM 566 O O . ASN A 1 74 ? 16.367 -2.856 -18.713 1.00 68.25 74 ASN A O 1
ATOM 570 N N . ARG A 1 75 ? 17.985 -4.288 -19.303 1.00 70.31 75 ARG A N 1
ATOM 571 C CA . ARG A 1 75 ? 17.552 -5.344 -18.367 1.00 70.31 75 ARG A CA 1
ATOM 572 C C . ARG A 1 75 ? 17.755 -4.932 -16.910 1.00 70.31 75 ARG A C 1
ATOM 574 O O . ARG A 1 75 ? 16.883 -5.212 -16.085 1.00 70.31 75 ARG A O 1
ATOM 581 N N . GLY A 1 76 ? 18.871 -4.279 -16.590 1.00 75.12 76 GLY A N 1
ATOM 582 C CA . GLY A 1 76 ? 19.132 -3.724 -15.262 1.00 75.12 76 GLY A CA 1
ATOM 583 C C . GLY A 1 76 ? 18.092 -2.673 -14.873 1.00 75.12 76 GLY A C 1
ATOM 584 O O . GLY A 1 76 ? 17.521 -2.739 -13.783 1.00 75.12 76 GLY A O 1
ATOM 585 N N . SER A 1 77 ? 17.774 -1.761 -15.789 1.00 81.12 77 SER A N 1
ATOM 586 C CA . SER A 1 77 ? 16.802 -0.684 -15.573 1.00 81.12 77 SER A CA 1
ATOM 587 C C . SER A 1 77 ? 15.362 -1.197 -15.454 1.00 81.12 77 SER A C 1
ATOM 589 O O . SER A 1 77 ? 14.666 -0.844 -14.503 1.00 81.12 77 SER A O 1
ATOM 591 N N . ALA A 1 78 ? 14.931 -2.133 -16.306 1.00 86.69 78 ALA A N 1
ATOM 592 C CA . ALA A 1 78 ? 13.612 -2.766 -16.191 1.00 86.69 78 ALA A CA 1
ATOM 593 C C . ALA A 1 78 ? 13.436 -3.528 -14.865 1.00 86.69 78 ALA A C 1
ATOM 595 O O . ALA A 1 78 ? 12.361 -3.508 -14.258 1.00 86.69 78 ALA A O 1
ATOM 596 N N . ARG A 1 79 ? 14.499 -4.184 -14.375 1.00 88.44 79 ARG A N 1
ATOM 597 C CA . ARG A 1 79 ? 14.486 -4.833 -13.056 1.00 88.44 79 ARG A CA 1
ATOM 598 C C . ARG A 1 79 ? 14.274 -3.820 -11.933 1.00 88.44 79 ARG A C 1
ATOM 600 O O . ARG A 1 79 ? 13.476 -4.116 -11.050 1.00 88.44 79 ARG A O 1
ATOM 607 N N . LYS A 1 80 ? 14.910 -2.643 -11.984 1.00 90.44 80 LYS A N 1
ATOM 608 C CA . LYS A 1 80 ? 14.742 -1.577 -10.975 1.00 90.44 80 LYS A CA 1
ATOM 609 C C . LYS A 1 80 ? 13.291 -1.097 -10.873 1.00 90.44 80 LYS A C 1
ATOM 611 O O . LYS A 1 80 ? 12.761 -1.015 -9.769 1.00 90.44 80 LYS A O 1
ATOM 616 N N . TYR A 1 81 ? 12.621 -0.849 -12.001 1.00 90.75 81 TYR A N 1
ATOM 617 C CA . TYR A 1 81 ? 11.203 -0.464 -11.977 1.00 90.75 81 TYR A CA 1
ATOM 618 C C . TYR A 1 81 ? 10.328 -1.578 -11.394 1.00 90.75 81 TYR A C 1
ATOM 620 O O . TYR A 1 81 ? 9.507 -1.328 -10.515 1.00 90.75 81 TYR A O 1
ATOM 628 N N . ARG A 1 82 ? 10.537 -2.835 -11.808 1.00 91.75 82 ARG A N 1
ATOM 629 C CA . ARG A 1 82 ? 9.773 -3.973 -11.267 1.00 91.75 82 ARG A CA 1
ATOM 630 C C . ARG A 1 82 ? 9.967 -4.141 -9.763 1.00 91.75 82 ARG A C 1
ATOM 632 O O . ARG A 1 82 ? 8.989 -4.368 -9.058 1.00 91.75 82 ARG A O 1
ATOM 639 N N . THR A 1 83 ? 11.197 -4.039 -9.263 1.00 95.06 83 THR A N 1
ATOM 640 C CA . THR A 1 83 ? 11.466 -4.172 -7.824 1.00 95.06 83 THR A CA 1
ATOM 641 C C . THR A 1 83 ? 10.861 -3.020 -7.029 1.00 95.06 83 THR A C 1
ATOM 643 O O . THR A 1 83 ? 10.295 -3.266 -5.964 1.00 95.06 83 THR A O 1
ATOM 646 N N . ALA A 1 84 ? 10.905 -1.790 -7.548 1.00 94.88 84 ALA A N 1
ATOM 647 C CA . ALA A 1 84 ? 10.256 -0.637 -6.930 1.00 94.88 84 ALA A CA 1
ATOM 648 C C . ALA A 1 84 ? 8.726 -0.799 -6.870 1.00 94.88 84 ALA A C 1
ATOM 650 O O . ALA A 1 84 ? 8.145 -0.644 -5.797 1.00 94.88 84 ALA A O 1
ATOM 651 N N . ILE A 1 85 ? 8.080 -1.218 -7.967 1.00 95.06 85 ILE A N 1
ATOM 652 C CA . ILE A 1 85 ? 6.633 -1.508 -7.990 1.00 95.06 85 ILE A CA 1
ATOM 653 C C . ILE A 1 85 ? 6.290 -2.608 -6.987 1.00 95.06 85 ILE A C 1
ATOM 655 O O . ILE A 1 85 ? 5.376 -2.447 -6.187 1.00 95.06 85 ILE A O 1
ATOM 659 N N . GLN A 1 86 ? 7.047 -3.708 -6.975 1.00 96.00 86 GLN A N 1
ATOM 660 C CA . GLN A 1 86 ? 6.819 -4.799 -6.026 1.00 96.00 86 GLN A CA 1
ATOM 661 C C . GLN A 1 86 ? 6.967 -4.346 -4.571 1.00 96.00 86 GLN A C 1
ATOM 663 O O . GLN A 1 86 ? 6.244 -4.836 -3.703 1.00 96.00 86 GLN A O 1
ATOM 668 N N . LYS A 1 87 ? 7.902 -3.431 -4.287 1.00 97.62 87 LYS A N 1
ATOM 669 C CA . LYS A 1 87 ? 8.067 -2.839 -2.957 1.00 97.62 87 LYS A CA 1
ATOM 670 C C . LYS A 1 87 ? 6.833 -2.022 -2.572 1.00 97.62 87 LYS A C 1
ATOM 672 O O . LYS A 1 87 ? 6.288 -2.256 -1.495 1.00 97.62 87 LYS A O 1
ATOM 677 N N . LEU A 1 88 ? 6.359 -1.147 -3.461 1.00 96.62 88 LEU A N 1
ATOM 678 C CA . LEU A 1 88 ? 5.135 -0.369 -3.251 1.00 96.62 88 LEU A CA 1
ATOM 679 C C . LEU A 1 88 ? 3.914 -1.284 -3.067 1.00 96.62 88 LEU A C 1
ATOM 681 O O . LEU A 1 88 ? 3.136 -1.080 -2.143 1.00 96.62 88 LEU A O 1
ATOM 685 N N . ASP A 1 89 ? 3.789 -2.356 -3.852 1.00 97.00 89 ASP A N 1
ATOM 686 C CA . ASP A 1 89 ? 2.699 -3.337 -3.736 1.00 97.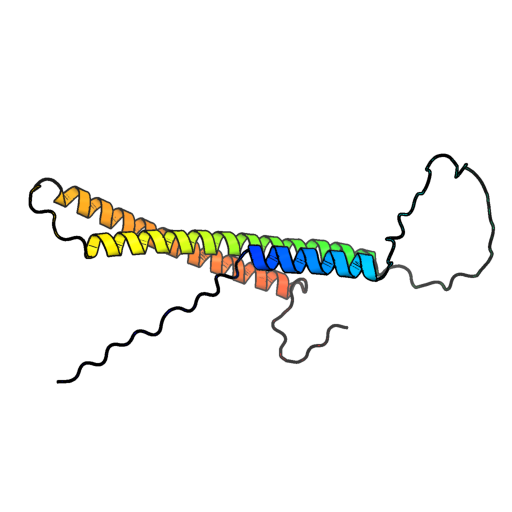00 89 ASP A CA 1
ATOM 687 C C . ASP A 1 89 ? 2.704 -4.088 -2.401 1.00 97.00 89 ASP A C 1
ATOM 689 O O . ASP A 1 89 ? 1.653 -4.477 -1.888 1.00 97.00 89 ASP A O 1
ATOM 693 N N . ARG A 1 90 ? 3.884 -4.353 -1.831 1.00 98.12 90 ARG A N 1
ATOM 694 C CA . ARG A 1 90 ? 3.996 -4.948 -0.490 1.00 98.12 90 ARG A CA 1
ATOM 695 C C . ARG A 1 90 ? 3.587 -3.948 0.586 1.00 98.12 90 ARG A C 1
ATOM 697 O O . ARG A 1 90 ? 2.878 -4.328 1.512 1.00 98.12 90 ARG A O 1
ATOM 704 N N . GLU A 1 91 ? 4.002 -2.689 0.459 1.00 97.75 91 GLU A N 1
ATOM 705 C CA . GLU A 1 91 ? 3.644 -1.642 1.418 1.00 97.75 91 GLU A CA 1
ATOM 706 C C . GLU A 1 91 ? 2.145 -1.322 1.385 1.00 97.75 91 GLU A C 1
ATOM 708 O O . GLU A 1 91 ? 1.521 -1.225 2.440 1.00 97.75 91 GLU A O 1
ATOM 713 N N . ILE A 1 92 ? 1.550 -1.238 0.190 1.00 97.62 92 ILE A N 1
ATOM 714 C CA . ILE A 1 92 ? 0.106 -1.056 0.003 1.00 97.62 92 ILE A CA 1
ATOM 715 C C . ILE A 1 92 ? -0.659 -2.182 0.699 1.00 97.62 92 ILE A C 1
ATOM 717 O O . ILE A 1 92 ? -1.499 -1.890 1.543 1.00 97.62 92 ILE A O 1
ATOM 721 N N . ARG A 1 93 ? -0.318 -3.449 0.426 1.00 98.19 93 ARG A N 1
ATOM 722 C CA . ARG A 1 93 ? -0.974 -4.599 1.072 1.00 98.19 93 ARG A CA 1
ATOM 723 C C . ARG A 1 93 ? -0.835 -4.563 2.589 1.00 98.19 93 ARG A C 1
ATOM 725 O O . ARG A 1 93 ? -1.822 -4.678 3.300 1.00 98.19 93 ARG A O 1
ATOM 732 N N . SER A 1 94 ? 0.372 -4.304 3.089 1.00 98.12 94 SER A N 1
ATOM 733 C CA . SER A 1 94 ? 0.621 -4.195 4.530 1.00 98.12 94 SER A CA 1
ATOM 734 C C . SER A 1 94 ? -0.236 -3.114 5.205 1.00 98.12 94 SER A C 1
ATOM 736 O O . SER A 1 94 ? -0.748 -3.312 6.309 1.00 98.12 94 SER A O 1
ATOM 738 N N . LEU A 1 95 ? -0.414 -1.965 4.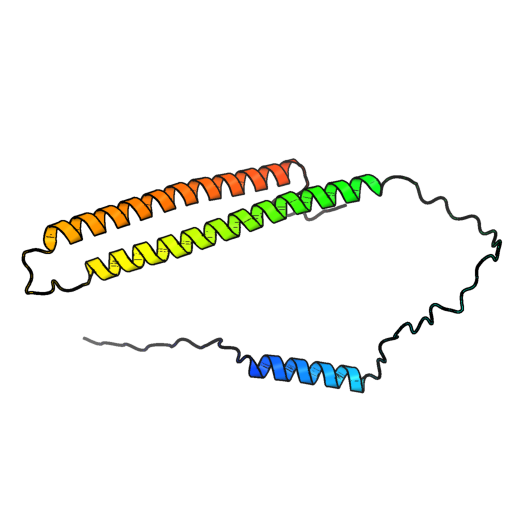550 1.00 97.56 95 LEU A N 1
ATOM 739 C CA . LEU A 1 95 ? -1.257 -0.884 5.057 1.00 97.56 95 LEU A CA 1
ATOM 740 C C . LEU A 1 95 ? -2.754 -1.173 4.905 1.00 97.56 95 LEU A C 1
ATOM 742 O O . LEU A 1 95 ? -3.524 -0.766 5.772 1.00 97.56 95 LEU A O 1
ATOM 746 N N . GLU A 1 96 ? -3.169 -1.870 3.849 1.00 97.81 96 GLU A N 1
ATOM 747 C CA . GLU A 1 96 ? -4.546 -2.345 3.670 1.00 97.81 96 GLU A CA 1
ATOM 748 C C . GLU A 1 96 ? -4.935 -3.337 4.767 1.00 97.81 96 GLU A C 1
ATOM 750 O O . GLU A 1 96 ? -5.981 -3.160 5.392 1.00 97.81 96 GLU A O 1
ATOM 755 N N . ASP A 1 97 ? -4.062 -4.299 5.073 1.00 97.81 97 ASP A N 1
ATOM 756 C CA . ASP A 1 97 ? -4.254 -5.255 6.166 1.00 97.81 97 ASP A CA 1
ATOM 757 C C . ASP A 1 97 ? -4.390 -4.515 7.501 1.00 97.81 97 ASP A C 1
ATOM 759 O O . ASP A 1 97 ? -5.342 -4.719 8.258 1.00 97.81 97 ASP A O 1
ATOM 763 N N . ARG A 1 98 ? -3.485 -3.563 7.771 1.00 97.25 98 ARG A N 1
ATOM 764 C CA . ARG A 1 98 ? -3.548 -2.732 8.980 1.00 97.25 98 ARG A CA 1
ATOM 765 C C . ARG A 1 98 ? -4.845 -1.922 9.048 1.00 97.25 98 ARG A C 1
ATOM 767 O O . ARG A 1 98 ? -5.461 -1.850 10.112 1.00 97.25 98 ARG A O 1
ATOM 774 N N . LEU A 1 99 ? -5.286 -1.331 7.941 1.00 97.19 99 LEU A N 1
ATOM 775 C CA . LEU A 1 99 ? -6.559 -0.615 7.879 1.00 97.19 99 LEU A CA 1
ATOM 776 C C . LEU A 1 99 ? -7.742 -1.554 8.153 1.00 97.19 99 LEU A C 1
ATOM 778 O O . LEU A 1 99 ? -8.666 -1.166 8.870 1.00 97.19 99 LEU A O 1
ATOM 782 N N . GLY A 1 100 ? -7.688 -2.783 7.634 1.00 96.69 100 GLY A N 1
ATOM 783 C CA . GLY A 1 100 ? -8.634 -3.858 7.928 1.00 96.69 100 GLY A CA 1
ATOM 784 C C . GLY A 1 100 ? -8.746 -4.108 9.429 1.00 96.69 100 GLY A C 1
ATOM 785 O O . GLY A 1 100 ? -9.825 -3.937 9.992 1.00 96.69 100 GLY A O 1
ATOM 786 N N . THR A 1 101 ? -7.619 -4.356 10.103 1.00 96.56 101 THR A N 1
ATOM 787 C CA . THR A 1 101 ? -7.603 -4.601 11.560 1.00 96.56 101 THR A CA 1
ATOM 788 C C . THR A 1 101 ? -8.172 -3.434 12.377 1.00 96.56 101 THR A C 1
ATOM 790 O O . THR A 1 101 ? -8.906 -3.641 13.345 1.00 96.56 101 THR A O 1
ATOM 793 N N . ILE A 1 102 ? -7.889 -2.184 11.988 1.00 94.50 102 ILE A N 1
ATOM 794 C CA . ILE A 1 102 ? -8.425 -0.997 12.673 1.00 94.50 102 ILE A CA 1
ATOM 795 C C . ILE A 1 102 ? -9.939 -0.903 12.474 1.00 94.50 102 ILE A C 1
ATOM 797 O O . ILE A 1 102 ? -10.674 -0.630 13.426 1.00 94.50 102 ILE A O 1
ATOM 801 N N . ARG A 1 103 ? -10.424 -1.151 11.254 1.00 94.81 103 ARG A N 1
ATOM 802 C CA . ARG A 1 103 ? -11.857 -1.133 10.940 1.00 94.81 103 ARG A CA 1
ATOM 803 C C . ARG A 1 103 ? -12.605 -2.245 11.667 1.00 94.81 103 ARG A C 1
ATOM 805 O O . ARG A 1 103 ? -13.667 -1.975 12.222 1.00 94.81 103 ARG A O 1
ATOM 812 N N . GLU A 1 104 ? -12.048 -3.450 11.718 1.00 94.19 104 GLU A N 1
ATOM 813 C CA . GLU A 1 104 ? -12.592 -4.570 12.492 1.00 94.19 104 GLU A CA 1
ATOM 814 C C . GLU A 1 104 ? -12.685 -4.221 13.976 1.00 94.19 104 GLU A C 1
ATOM 816 O O . GLU A 1 104 ? -13.743 -4.387 14.582 1.00 94.19 104 GLU A O 1
ATOM 821 N N . ARG A 1 105 ? -11.628 -3.636 14.552 1.00 91.81 105 ARG A N 1
ATOM 822 C CA . ARG A 1 105 ? -11.641 -3.174 15.945 1.00 91.81 105 ARG A CA 1
ATOM 823 C C . ARG A 1 105 ? -12.717 -2.119 16.191 1.00 91.81 105 ARG A C 1
ATOM 825 O O . ARG A 1 105 ? -13.465 -2.221 17.160 1.00 91.81 105 ARG A O 1
ATOM 832 N N . MET A 1 106 ? -12.841 -1.133 15.303 1.00 90.25 106 MET A N 1
ATOM 833 C CA . MET A 1 106 ? -13.901 -0.126 15.394 1.00 90.25 106 MET A CA 1
ATOM 834 C C . MET A 1 106 ? -15.300 -0.749 15.298 1.00 90.25 106 MET A C 1
ATOM 836 O O . MET A 1 106 ? -16.219 -0.290 15.973 1.00 90.25 106 MET A O 1
ATOM 840 N N . GLN A 1 107 ? -15.493 -1.776 14.466 1.00 89.00 107 GLN A N 1
ATOM 841 C CA . GLN A 1 107 ? -16.765 -2.495 14.380 1.00 89.00 107 GLN A CA 1
ATOM 842 C C . GLN A 1 107 ? -17.037 -3.322 15.641 1.00 89.00 107 GLN A C 1
ATOM 844 O O . GLN A 1 107 ? -18.148 -3.266 16.162 1.00 89.00 107 GLN A O 1
ATOM 849 N N . ALA A 1 108 ? -16.034 -4.014 16.180 1.00 88.25 108 ALA A N 1
ATOM 850 C CA . ALA A 1 108 ? -16.152 -4.756 17.431 1.00 88.25 108 ALA A CA 1
ATOM 851 C C . ALA A 1 108 ? -16.541 -3.836 18.601 1.00 88.25 108 ALA A C 1
ATOM 853 O O . ALA A 1 108 ? -17.423 -4.175 19.386 1.00 88.25 108 ALA A O 1
ATOM 854 N N . GLU A 1 109 ? -15.961 -2.633 18.678 1.00 84.81 109 GLU A N 1
ATOM 855 C CA . GLU A 1 109 ? -16.327 -1.625 19.683 1.00 84.81 109 GLU A CA 1
ATOM 856 C C . GLU A 1 109 ? -17.754 -1.080 19.498 1.00 84.81 109 GLU A C 1
ATOM 858 O O . GLU A 1 109 ? -18.392 -0.714 20.483 1.00 84.81 109 GLU A O 1
ATOM 863 N N . ARG A 1 110 ? -18.282 -1.041 18.264 1.00 82.75 110 ARG A N 1
ATOM 864 C CA . ARG A 1 110 ? -19.671 -0.619 17.993 1.00 82.75 110 ARG A CA 1
ATOM 865 C C . ARG A 1 110 ? -20.705 -1.641 18.455 1.00 82.75 110 ARG A C 1
ATOM 867 O O . ARG A 1 110 ? -21.787 -1.237 18.864 1.00 82.75 110 ARG A O 1
ATOM 874 N N . TRP A 1 111 ? -20.391 -2.930 18.347 1.00 80.12 111 TRP A N 1
ATOM 875 C CA . TRP A 1 111 ? -21.302 -4.024 18.704 1.00 80.12 111 TRP A CA 1
ATOM 876 C C . TRP A 1 111 ? -21.091 -4.554 20.126 1.00 80.12 111 TRP A C 1
ATOM 878 O O . TRP A 1 111 ? -21.879 -5.370 20.601 1.00 80.12 111 TRP A O 1
ATOM 888 N N . ALA A 1 112 ? -20.053 -4.094 20.827 1.00 76.12 112 ALA A N 1
ATOM 889 C CA . ALA A 1 112 ? -19.842 -4.431 22.224 1.00 76.12 112 ALA A CA 1
ATOM 890 C C . ALA A 1 112 ? -20.979 -3.858 23.087 1.00 76.12 112 ALA A C 1
ATOM 892 O O . ALA A 1 112 ? -21.173 -2.644 23.161 1.00 76.12 112 ALA A O 1
ATOM 893 N N . LEU A 1 113 ? -21.713 -4.743 23.771 1.00 65.25 113 LEU A N 1
ATOM 894 C CA . LEU A 1 113 ? -22.702 -4.356 24.776 1.00 65.25 113 LEU A CA 1
ATOM 895 C C . LEU A 1 113 ? -22.037 -3.455 25.832 1.00 65.25 113 LEU A C 1
ATOM 897 O O . LEU A 1 113 ? -20.915 -3.756 26.266 1.00 65.25 113 LEU A O 1
ATOM 901 N N . PRO A 1 114 ? -22.702 -2.370 26.274 1.00 65.06 114 PRO A N 1
ATOM 902 C CA . PRO A 1 114 ? -22.177 -1.539 27.342 1.00 65.06 114 PRO A CA 1
ATOM 903 C C . PRO A 1 114 ? -21.986 -2.426 28.570 1.00 65.06 114 PRO A C 1
ATOM 905 O O . PRO A 1 114 ? -22.945 -2.976 29.108 1.00 65.06 114 PRO A O 1
ATOM 908 N N . LYS A 1 115 ? -20.731 -2.605 29.001 1.00 65.69 115 LYS A N 1
ATOM 909 C CA . LYS A 1 115 ? -20.425 -3.320 30.243 1.00 65.69 115 LYS A CA 1
ATOM 910 C C . LYS A 1 115 ? -21.020 -2.506 31.391 1.00 65.69 115 LYS A C 1
ATOM 912 O O . LYS A 1 115 ? -20.412 -1.535 31.844 1.00 65.69 115 LYS A O 1
ATOM 917 N N . SER A 1 116 ? -22.227 -2.871 31.812 1.00 52.12 116 SER A N 1
ATOM 918 C CA . SER A 1 116 ? -22.936 -2.274 32.938 1.00 52.12 116 SER A CA 1
ATOM 919 C C . SER A 1 116 ? -22.054 -2.389 34.182 1.00 52.12 116 SER A C 1
ATOM 921 O O . SER A 1 116 ? -21.806 -3.495 34.656 1.00 52.12 116 SER A O 1
ATOM 923 N N . GLY A 1 117 ? -21.522 -1.266 34.676 1.00 55.25 117 GLY A N 1
ATOM 924 C CA . GLY A 1 117 ? -20.821 -1.249 35.966 1.00 55.25 117 GLY A CA 1
ATOM 925 C C . GLY A 1 117 ? -19.681 -0.246 36.164 1.00 55.25 117 GLY A C 1
ATOM 926 O O . GLY A 1 117 ? -19.164 -0.172 37.271 1.00 55.25 117 GLY A O 1
ATOM 927 N N . ARG A 1 118 ? -19.250 0.543 35.167 1.00 55.75 118 ARG A N 1
ATOM 928 C CA . ARG A 1 118 ? -18.185 1.552 35.386 1.00 55.75 118 ARG A CA 1
ATOM 929 C C . ARG A 1 118 ? -18.481 2.889 34.710 1.00 55.75 118 ARG A C 1
ATOM 931 O O . ARG A 1 118 ? -18.106 3.113 33.563 1.00 55.75 118 ARG A O 1
ATOM 938 N N . SER A 1 119 ? -19.068 3.806 35.475 1.00 57.12 119 SER A N 1
ATOM 939 C CA . SER A 1 119 ? -19.334 5.208 35.115 1.00 57.12 119 SER A CA 1
ATOM 940 C C . SER A 1 119 ? -18.074 6.050 34.827 1.00 57.12 119 SER A C 1
ATOM 942 O O . SER A 1 119 ? -18.192 7.139 34.282 1.00 57.12 119 SER A O 1
ATOM 944 N N . GLY A 1 120 ? -16.862 5.546 35.098 1.00 59.59 120 GLY A N 1
ATOM 945 C CA . GLY A 1 120 ? -15.594 6.248 34.829 1.00 59.59 120 GLY A CA 1
ATOM 946 C C . GLY A 1 120 ? -14.919 5.969 33.474 1.00 59.59 120 GLY A C 1
ATOM 947 O O . GLY A 1 120 ? -13.826 6.472 33.239 1.00 59.59 120 GLY A O 1
ATOM 948 N N . ARG A 1 121 ? -15.498 5.145 32.583 1.00 60.03 121 ARG A N 1
ATOM 949 C CA . ARG A 1 121 ? -14.842 4.713 31.321 1.00 60.03 121 ARG A CA 1
ATOM 950 C C . ARG A 1 121 ? -15.277 5.453 30.048 1.00 60.03 121 ARG A C 1
ATOM 952 O O . ARG A 1 121 ? -14.653 5.260 29.009 1.00 60.03 121 ARG A O 1
ATOM 959 N N . SER A 1 122 ? -16.303 6.300 30.125 1.00 64.62 122 SER A N 1
ATOM 960 C CA . SER A 1 122 ? -16.918 6.945 28.953 1.00 64.62 122 SER A CA 1
ATOM 961 C C . SER A 1 122 ? -15.953 7.864 28.183 1.00 64.62 122 SER A C 1
ATOM 963 O O . SER A 1 122 ? -15.812 7.733 26.968 1.00 64.62 122 SER A O 1
ATOM 965 N N . SER A 1 123 ? -15.203 8.727 28.883 1.00 68.06 123 SER A N 1
ATOM 966 C CA . SER A 1 123 ? -14.248 9.651 28.246 1.00 68.06 123 SER A CA 1
ATOM 967 C C . SER A 1 123 ? -13.064 8.926 27.597 1.00 68.06 123 SER A C 1
ATOM 969 O O . SER A 1 123 ? -12.663 9.253 26.485 1.00 68.06 123 SER A O 1
ATOM 971 N N . SER A 1 124 ? -12.538 7.884 28.247 1.00 71.75 124 SER A N 1
ATOM 972 C CA . SER A 1 124 ? -11.428 7.085 27.714 1.00 71.75 124 SER A CA 1
ATOM 973 C C . SER A 1 124 ? -11.814 6.319 26.443 1.00 71.75 124 SER A C 1
ATOM 975 O O . SER A 1 124 ? -10.993 6.218 25.532 1.00 71.75 124 SER A O 1
ATOM 977 N N . GLN A 1 125 ? -13.051 5.820 26.356 1.00 75.38 125 GLN A N 1
ATOM 978 C CA . GLN A 1 125 ? -13.550 5.111 25.175 1.00 75.38 125 GLN A CA 1
ATOM 979 C C . GLN A 1 125 ? -13.852 6.063 24.005 1.00 75.38 125 GLN A C 1
ATOM 981 O O . GLN A 1 125 ? -13.620 5.715 22.847 1.00 75.38 125 GLN A O 1
ATOM 986 N N . ALA A 1 126 ? -14.337 7.276 24.289 1.00 78.31 126 ALA A N 1
ATOM 987 C CA . ALA A 1 126 ? -14.485 8.314 23.270 1.00 78.31 126 ALA A CA 1
ATOM 988 C C . ALA A 1 126 ? -13.120 8.689 22.663 1.00 78.31 126 ALA A C 1
ATOM 990 O O . ALA A 1 126 ? -12.965 8.652 21.441 1.00 78.31 126 ALA A O 1
ATOM 991 N N . ASN A 1 127 ? -12.111 8.912 23.513 1.00 83.38 127 ASN A N 1
ATOM 992 C CA . ASN A 1 127 ? -10.748 9.235 23.083 1.00 83.38 127 ASN A CA 1
ATOM 993 C C . ASN A 1 127 ? -10.106 8.100 22.267 1.00 83.38 127 ASN A C 1
ATOM 995 O O . ASN A 1 127 ? -9.466 8.356 21.249 1.00 83.38 127 ASN A O 1
ATOM 999 N N . SER A 1 128 ? -10.295 6.833 22.664 1.00 85.62 128 SER A N 1
ATOM 1000 C CA . SER A 1 128 ? -9.750 5.697 21.904 1.00 85.62 128 SER A CA 1
ATOM 1001 C C . SER A 1 128 ? -10.397 5.565 20.527 1.00 85.62 128 SER A C 1
ATOM 1003 O O . SER A 1 128 ? -9.718 5.273 19.544 1.00 85.62 128 SER A O 1
ATOM 1005 N N . ARG A 1 129 ? -11.708 5.806 20.432 1.00 86.88 129 ARG A N 1
ATOM 1006 C CA . ARG A 1 129 ? -12.439 5.740 19.166 1.00 86.88 129 ARG A CA 1
ATOM 1007 C C . ARG A 1 129 ? -12.039 6.871 18.221 1.00 86.88 129 ARG A C 1
ATOM 1009 O O . ARG A 1 129 ? -11.917 6.636 17.020 1.00 86.88 129 ARG A O 1
ATOM 1016 N N . GLU A 1 130 ? -11.837 8.076 18.744 1.00 90.31 130 GLU A N 1
ATOM 1017 C CA . GLU A 1 130 ? -11.321 9.207 17.970 1.00 90.31 130 GLU A CA 1
ATOM 1018 C C . GLU A 1 130 ? -9.901 8.924 17.463 1.00 90.31 130 GLU A C 1
ATOM 1020 O O . GLU A 1 130 ? -9.620 9.102 16.277 1.00 90.31 130 GLU A O 1
ATOM 1025 N N . GLN A 1 131 ? -9.043 8.354 18.313 1.00 92.31 131 GLN A N 1
ATOM 1026 C CA . GLN A 1 131 ? -7.696 7.941 17.928 1.00 92.31 131 GLN A CA 1
ATOM 1027 C C . GLN A 1 131 ? -7.704 6.879 16.815 1.00 92.31 131 GLN A C 1
ATOM 1029 O O . GLN A 1 131 ? -6.955 7.008 15.846 1.00 92.31 131 GLN A O 1
ATOM 1034 N N . LEU A 1 132 ? -8.560 5.853 16.905 1.00 92.88 132 LEU A N 1
ATOM 1035 C CA . LEU A 1 132 ? -8.694 4.829 15.857 1.00 92.88 132 LEU A CA 1
ATOM 1036 C C . LEU A 1 132 ? -9.199 5.421 14.534 1.00 92.88 132 LEU A C 1
ATOM 1038 O O . LEU A 1 132 ? -8.697 5.062 13.470 1.00 92.88 132 LEU A O 1
ATOM 1042 N N . GLN A 1 133 ? -10.152 6.356 14.587 1.00 94.62 133 GLN A N 1
ATOM 1043 C CA . GLN A 1 133 ? -10.639 7.055 13.395 1.00 94.62 133 GLN A CA 1
ATOM 1044 C C . GLN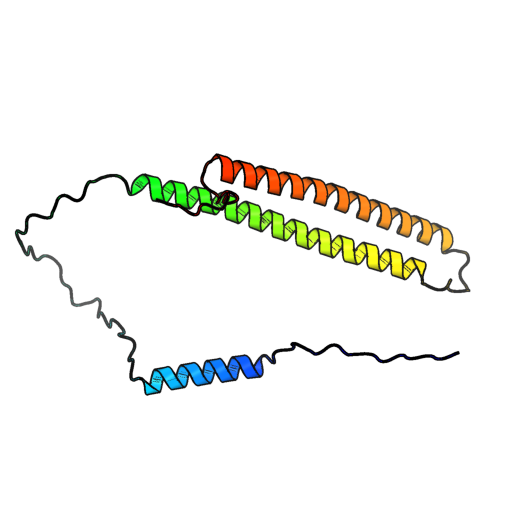 A 1 133 ? -9.549 7.905 12.746 1.00 94.62 133 GLN A C 1
ATOM 1046 O O . GLN A 1 133 ? -9.415 7.899 11.523 1.00 94.62 133 GLN A O 1
ATOM 1051 N N . TRP A 1 134 ? -8.767 8.622 13.552 1.00 96.19 134 TRP A N 1
ATOM 1052 C CA . TRP A 1 134 ? -7.647 9.410 13.056 1.00 96.19 134 TRP A CA 1
ATOM 1053 C C . TRP A 1 134 ? -6.593 8.516 12.390 1.00 96.19 134 TRP A C 1
ATOM 1055 O O . TRP A 1 134 ? -6.200 8.781 11.256 1.00 96.19 134 TRP A O 1
ATOM 1065 N N . GLN A 1 135 ? -6.220 7.402 13.030 1.00 95.38 135 GLN A N 1
ATOM 1066 C CA . GLN A 1 135 ? -5.278 6.430 12.462 1.00 95.38 135 GLN A CA 1
ATOM 1067 C C . GLN A 1 135 ? -5.787 5.822 11.149 1.00 95.38 135 GLN A C 1
ATOM 1069 O O . GLN A 1 135 ? -5.017 5.676 10.203 1.00 95.38 135 GLN A O 1
ATOM 1074 N N . ALA A 1 136 ? -7.079 5.490 11.064 1.00 96.12 136 ALA A N 1
ATOM 1075 C CA . ALA A 1 136 ? -7.676 4.981 9.832 1.00 96.12 136 ALA A CA 1
ATOM 1076 C C . ALA A 1 136 ? -7.575 6.008 8.692 1.00 96.12 136 ALA A C 1
ATOM 1078 O O . ALA A 1 136 ? -7.158 5.657 7.590 1.00 96.12 136 ALA A O 1
ATOM 1079 N N . ARG A 1 137 ? -7.894 7.281 8.965 1.00 97.38 137 ARG A N 1
ATOM 1080 C CA . ARG A 1 137 ? -7.793 8.369 7.976 1.00 97.38 137 ARG A CA 1
ATOM 1081 C C . ARG A 1 137 ? -6.356 8.598 7.516 1.00 97.38 137 ARG A C 1
ATOM 1083 O O . ARG A 1 137 ? -6.128 8.777 6.323 1.00 97.38 137 ARG A O 1
ATOM 1090 N N . ASP A 1 138 ? -5.396 8.575 8.436 1.00 97.44 138 ASP A N 1
ATOM 1091 C CA . ASP A 1 138 ? -3.978 8.737 8.105 1.00 97.44 138 ASP A CA 1
ATOM 10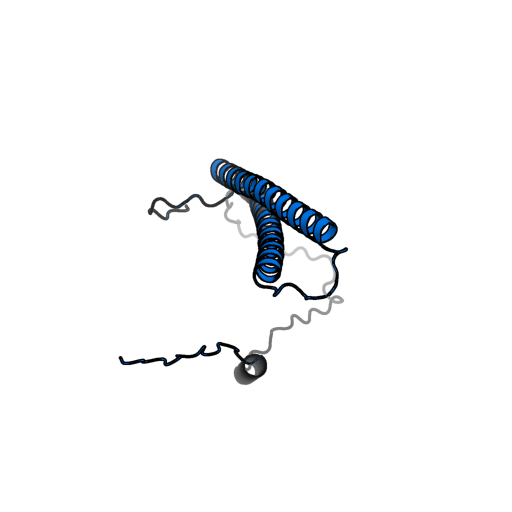92 C C . ASP A 1 138 ? -3.483 7.613 7.177 1.00 97.44 138 ASP A C 1
ATOM 1094 O O . ASP A 1 138 ? -2.894 7.870 6.123 1.00 97.44 138 ASP A O 1
ATOM 1098 N N . ILE A 1 139 ? -3.832 6.360 7.492 1.00 97.19 139 ILE A N 1
ATOM 1099 C CA . ILE A 1 139 ? -3.503 5.207 6.643 1.00 97.19 139 ILE A CA 1
ATOM 1100 C C . ILE A 1 139 ? -4.182 5.313 5.272 1.00 97.19 139 ILE A C 1
ATOM 1102 O O . ILE A 1 139 ? -3.545 5.042 4.256 1.00 97.19 139 ILE A O 1
ATOM 1106 N N . GLU A 1 140 ? -5.442 5.747 5.204 1.00 97.50 140 GLU A N 1
ATOM 1107 C CA . GLU A 1 140 ? -6.147 5.964 3.933 1.00 97.50 140 GLU A CA 1
ATOM 1108 C C . GLU A 1 140 ? -5.473 7.032 3.061 1.00 97.50 140 GLU A C 1
ATOM 1110 O O . GLU A 1 140 ? -5.347 6.852 1.845 1.00 97.50 140 GLU A O 1
ATOM 1115 N N . LEU A 1 141 ? -5.007 8.131 3.662 1.00 98.00 141 LEU A N 1
ATOM 1116 C CA . LEU A 1 141 ? -4.244 9.158 2.952 1.00 98.00 141 LEU A CA 1
ATOM 1117 C C . LEU A 1 141 ? -2.911 8.605 2.445 1.00 98.00 141 LEU A C 1
ATOM 1119 O O . LEU A 1 141 ? -2.551 8.843 1.289 1.00 98.00 141 LEU A O 1
ATOM 1123 N N . LYS A 1 142 ? -2.201 7.828 3.268 1.00 97.38 142 LYS A N 1
ATOM 1124 C CA . LYS A 1 142 ? -0.946 7.186 2.865 1.00 97.38 142 LYS A CA 1
ATOM 1125 C C . LYS A 1 142 ? -1.159 6.193 1.717 1.00 97.38 142 LYS A C 1
ATOM 1127 O O . LYS A 1 142 ? -0.414 6.230 0.742 1.00 97.38 142 LYS A O 1
ATOM 1132 N N . LEU A 1 143 ? -2.207 5.370 1.776 1.00 97.94 143 LEU A N 1
ATOM 1133 C CA . LEU A 1 143 ? -2.572 4.438 0.705 1.00 97.94 143 LEU A CA 1
ATOM 1134 C C . LEU A 1 143 ? -2.866 5.155 -0.613 1.00 97.94 143 LEU A C 1
ATOM 1136 O O . LEU A 1 143 ? -2.413 4.707 -1.665 1.00 97.94 143 LEU A O 1
ATOM 1140 N N . LYS A 1 144 ? -3.587 6.283 -0.577 1.00 98.00 144 LYS A N 1
ATOM 1141 C CA . LYS A 1 144 ? -3.823 7.101 -1.777 1.00 98.00 144 LYS A CA 1
ATOM 1142 C C . LYS A 1 144 ? -2.509 7.571 -2.400 1.00 98.00 144 LYS A C 1
ATOM 1144 O O . LYS A 1 144 ? -2.336 7.415 -3.606 1.00 98.00 144 LYS A O 1
ATOM 1149 N N . ARG A 1 145 ? -1.582 8.083 -1.584 1.00 97.88 145 ARG A N 1
ATOM 1150 C CA . ARG A 1 145 ? -0.262 8.540 -2.048 1.00 97.88 145 ARG A CA 1
ATOM 1151 C C . ARG A 1 145 ? 0.555 7.401 -2.658 1.00 97.88 145 ARG A C 1
ATOM 1153 O O . ARG A 1 145 ? 1.025 7.540 -3.778 1.00 97.88 145 ARG A O 1
ATOM 1160 N N . LEU A 1 146 ? 0.647 6.254 -1.984 1.00 97.50 146 LEU A N 1
ATOM 1161 C CA . LEU A 1 146 ? 1.400 5.099 -2.490 1.00 97.50 146 LEU A CA 1
ATOM 1162 C C . LEU A 1 146 ? 0.820 4.543 -3.794 1.00 97.50 146 LEU A C 1
ATOM 1164 O O . LEU A 1 146 ? 1.566 4.150 -4.684 1.00 97.50 146 LEU A O 1
ATOM 1168 N N . ARG A 1 147 ? -0.510 4.527 -3.943 1.00 97.19 147 ARG A N 1
ATOM 1169 C CA . ARG A 1 147 ? -1.157 4.107 -5.197 1.00 97.19 147 ARG A CA 1
ATOM 1170 C C . ARG A 1 147 ? -0.864 5.077 -6.342 1.00 97.19 147 ARG A C 1
ATOM 1172 O O . ARG A 1 147 ? -0.636 4.624 -7.460 1.00 97.19 147 ARG A O 1
ATOM 1179 N N . GLN A 1 148 ? -0.843 6.381 -6.066 1.00 97.81 148 GLN A N 1
ATOM 1180 C CA . GLN A 1 148 ? -0.438 7.396 -7.044 1.00 97.81 148 GLN A CA 1
ATOM 1181 C C . GLN A 1 148 ? 1.034 7.242 -7.434 1.00 97.81 148 GLN A C 1
ATOM 1183 O O . GLN A 1 148 ? 1.346 7.245 -8.618 1.00 97.81 148 GLN A O 1
ATOM 1188 N N . GLU A 1 149 ? 1.923 7.042 -6.461 1.00 96.81 149 GLU A N 1
ATOM 1189 C CA . GLU A 1 149 ? 3.350 6.809 -6.699 1.00 96.81 149 GLU A CA 1
ATOM 1190 C C . GLU A 1 149 ? 3.583 5.540 -7.524 1.00 96.81 149 GLU A C 1
ATOM 1192 O O . GLU A 1 149 ? 4.315 5.560 -8.510 1.00 96.81 149 GLU A O 1
ATOM 1197 N N . ARG A 1 150 ? 2.886 4.448 -7.190 1.00 96.25 150 ARG A N 1
ATOM 1198 C CA . ARG A 1 150 ? 2.926 3.199 -7.956 1.00 96.25 150 ARG A CA 1
ATOM 1199 C C . ARG A 1 150 ? 2.487 3.412 -9.404 1.00 96.25 150 ARG A C 1
ATOM 1201 O O . ARG A 1 150 ? 3.132 2.890 -10.310 1.00 96.25 150 ARG A O 1
ATOM 1208 N N . ALA A 1 151 ? 1.396 4.147 -9.622 1.00 94.94 151 ALA A N 1
ATOM 1209 C CA . ALA A 1 151 ? 0.909 4.461 -10.963 1.00 94.94 151 ALA A CA 1
ATOM 1210 C C . ALA A 1 151 ? 1.916 5.325 -11.736 1.00 94.94 151 ALA A C 1
ATOM 1212 O O . ALA A 1 151 ? 2.257 4.989 -12.864 1.00 94.94 151 ALA A O 1
ATOM 1213 N N . ALA A 1 152 ? 2.463 6.367 -11.105 1.00 94.38 152 ALA A N 1
ATOM 1214 C CA . ALA A 1 152 ? 3.464 7.238 -11.713 1.00 94.38 152 ALA A CA 1
ATOM 1215 C C . ALA A 1 152 ? 4.737 6.473 -12.103 1.00 94.38 152 ALA A C 1
ATOM 1217 O O . ALA A 1 152 ? 5.235 6.635 -13.213 1.00 94.38 152 ALA A O 1
ATOM 1218 N N . LEU A 1 153 ? 5.229 5.592 -11.228 1.00 94.38 153 LEU A N 1
ATOM 1219 C CA . LEU A 1 153 ? 6.429 4.795 -11.477 1.00 94.38 153 LEU A CA 1
ATOM 1220 C C . LEU A 1 153 ? 6.199 3.736 -12.566 1.00 94.38 153 LEU A C 1
ATOM 1222 O O . LEU A 1 153 ? 7.094 3.455 -13.364 1.00 94.38 153 LEU A O 1
ATOM 1226 N N . TYR A 1 154 ? 4.992 3.170 -12.636 1.00 93.00 154 TYR A N 1
ATOM 1227 C CA . TYR A 1 154 ? 4.596 2.307 -13.747 1.00 93.00 154 TYR A CA 1
ATOM 1228 C C . TYR A 1 154 ? 4.536 3.081 -15.067 1.00 93.00 154 TYR A C 1
ATOM 1230 O O . TYR A 1 154 ? 5.092 2.627 -16.065 1.00 93.00 154 TYR A O 1
ATOM 1238 N N . ASP A 1 155 ? 3.921 4.264 -15.071 1.00 92.56 155 ASP A N 1
ATOM 1239 C CA . ASP A 1 155 ? 3.829 5.123 -16.250 1.00 92.56 155 ASP A CA 1
ATOM 1240 C C . ASP A 1 155 ? 5.204 5.590 -16.729 1.00 92.56 155 ASP A C 1
ATOM 1242 O O . ASP A 1 155 ? 5.449 5.636 -17.931 1.00 92.56 155 ASP A O 1
ATOM 1246 N N . GLU A 1 156 ? 6.120 5.901 -15.816 1.00 91.25 156 GLU A N 1
ATOM 1247 C CA . GLU A 1 156 ? 7.505 6.246 -16.131 1.00 91.25 156 GLU A CA 1
ATOM 1248 C C . GLU A 1 156 ? 8.247 5.055 -16.754 1.00 91.25 156 GLU A C 1
ATOM 1250 O O . GLU A 1 156 ? 8.854 5.180 -17.823 1.00 91.25 156 GLU A O 1
ATOM 1255 N N . GLY A 1 157 ? 8.133 3.870 -16.147 1.00 89.88 157 GLY A N 1
ATOM 1256 C CA . GLY A 1 157 ? 8.683 2.634 -16.704 1.00 89.88 157 GLY A CA 1
ATOM 1257 C C . GLY A 1 157 ? 8.080 2.283 -18.071 1.00 89.88 157 GLY A C 1
ATOM 1258 O O . GLY A 1 157 ? 8.772 1.769 -18.948 1.00 89.88 157 GLY A O 1
ATOM 1259 N N . ARG A 1 158 ? 6.801 2.604 -18.291 1.00 90.25 158 ARG A N 1
ATOM 1260 C CA . ARG A 1 158 ? 6.116 2.426 -19.577 1.00 90.25 158 ARG A CA 1
ATOM 1261 C C . ARG A 1 158 ? 6.610 3.425 -20.623 1.00 90.25 158 ARG A C 1
ATOM 1263 O O . ARG A 1 158 ? 6.927 3.026 -21.737 1.00 90.25 158 ARG A O 1
ATOM 1270 N N . ARG A 1 159 ? 6.702 4.715 -20.277 1.00 88.56 159 ARG A N 1
ATOM 1271 C CA . ARG A 1 159 ? 7.184 5.788 -21.173 1.00 88.56 159 ARG A CA 1
ATOM 1272 C C . ARG A 1 159 ? 8.641 5.593 -21.581 1.00 88.56 159 ARG A C 1
ATOM 1274 O O . ARG A 1 159 ? 9.003 5.943 -22.696 1.00 88.56 159 ARG A O 1
ATOM 1281 N N . SER A 1 160 ? 9.453 5.016 -20.700 1.00 86.00 160 SER A N 1
ATOM 1282 C CA . SER A 1 160 ? 10.844 4.648 -20.987 1.00 86.00 160 SER A CA 1
ATOM 1283 C C . SER A 1 160 ? 10.988 3.347 -21.791 1.00 86.00 160 SER A C 1
ATOM 1285 O O . SER A 1 160 ? 12.105 2.963 -22.122 1.00 86.00 160 SER A O 1
ATOM 1287 N N . GLY A 1 161 ? 9.888 2.648 -22.108 1.00 86.06 161 GLY A N 1
ATOM 1288 C CA . GLY A 1 161 ? 9.914 1.371 -22.832 1.00 86.06 161 GLY A CA 1
ATOM 1289 C C . GLY A 1 161 ? 10.478 0.197 -22.021 1.00 86.06 161 GLY A C 1
ATOM 1290 O O . GLY A 1 161 ? 10.757 -0.863 -22.577 1.00 86.06 161 GLY A O 1
ATOM 1291 N N . LEU A 1 162 ? 10.662 0.366 -20.708 1.00 86.44 162 LEU A N 1
ATOM 1292 C CA . LEU A 1 162 ? 11.256 -0.631 -19.810 1.00 86.44 162 LEU A CA 1
ATOM 1293 C C . LEU A 1 162 ? 10.215 -1.563 -19.176 1.00 86.44 162 LEU A C 1
ATOM 1295 O O . LEU A 1 162 ? 10.539 -2.678 -18.751 1.00 86.44 162 LEU A O 1
ATOM 1299 N N . LEU A 1 163 ? 8.963 -1.114 -19.100 1.00 85.44 163 LEU A N 1
ATOM 1300 C CA . LEU A 1 163 ? 7.818 -1.902 -18.667 1.00 85.44 163 LEU A CA 1
ATOM 1301 C C . LEU A 1 163 ? 6.862 -2.147 -19.836 1.00 85.44 163 LEU A C 1
ATOM 1303 O O . LEU A 1 163 ? 6.733 -1.290 -20.712 1.00 85.44 163 LEU A O 1
ATOM 1307 N N . PRO A 1 164 ? 6.178 -3.306 -19.851 1.00 80.06 164 PRO A N 1
ATOM 1308 C CA . PRO A 1 164 ? 5.179 -3.580 -20.870 1.00 80.06 164 PRO A CA 1
ATOM 1309 C C . PRO A 1 164 ? 4.078 -2.517 -20.805 1.00 80.06 164 PRO A C 1
ATOM 1311 O O . PRO A 1 164 ? 3.553 -2.220 -19.734 1.00 80.06 164 PRO A O 1
ATOM 1314 N N . GLY A 1 165 ? 3.740 -1.934 -21.953 1.00 73.56 165 GLY A N 1
ATOM 1315 C CA . GLY A 1 165 ? 2.522 -1.142 -22.073 1.00 73.56 165 GLY A CA 1
ATOM 1316 C C . GLY A 1 165 ? 1.288 -2.029 -21.960 1.00 73.56 165 GLY A C 1
ATOM 1317 O O . GLY A 1 165 ? 1.364 -3.243 -22.163 1.00 73.56 165 GLY A O 1
ATOM 1318 N N . GLU A 1 166 ? 0.140 -1.422 -21.656 1.00 57.78 166 GLU A N 1
ATOM 1319 C CA . GLU A 1 166 ? -1.129 -2.068 -21.980 1.00 57.78 166 GLU A CA 1
ATOM 1320 C C . GLU A 1 166 ? -1.127 -2.279 -23.494 1.00 57.78 166 GLU A C 1
ATOM 1322 O O . GLU A 1 166 ? -1.111 -1.328 -24.275 1.00 57.78 166 GLU A O 1
ATOM 1327 N N . LEU A 1 167 ? -0.994 -3.544 -23.883 1.00 49.12 167 LEU A N 1
ATOM 1328 C CA . LEU A 1 167 ? -1.109 -3.994 -25.255 1.00 49.12 167 LEU A CA 1
ATOM 1329 C C . LEU A 1 167 ? -2.486 -3.561 -25.750 1.00 49.12 167 LEU A C 1
ATOM 1331 O O . LEU A 1 167 ? -3.490 -4.164 -25.376 1.00 49.12 167 LEU A O 1
ATOM 1335 N N . ASP A 1 168 ? -2.530 -2.547 -26.605 1.00 48.56 168 ASP A N 1
ATOM 1336 C CA . ASP A 1 168 ? -3.679 -2.296 -27.465 1.00 48.56 168 ASP A CA 1
ATOM 1337 C C . ASP A 1 168 ? -3.787 -3.463 -28.457 1.00 48.56 168 ASP A C 1
ATOM 1339 O O . ASP A 1 168 ? -3.298 -3.364 -29.574 1.00 48.56 168 ASP A O 1
ATOM 1343 N N . GLY A 1 169 ? -4.266 -4.628 -27.996 1.00 47.72 169 GLY A N 1
ATOM 1344 C CA . GLY A 1 169 ? -4.697 -5.807 -28.765 1.00 47.72 169 GLY A CA 1
ATOM 1345 C C . GLY A 1 169 ? -3.752 -6.413 -29.818 1.00 47.72 169 GLY A C 1
ATOM 1346 O O . GLY A 1 169 ? -4.096 -7.425 -30.420 1.00 47.72 169 GLY A O 1
ATOM 1347 N N . LYS A 1 170 ? -2.578 -5.839 -30.077 1.00 49.81 170 LYS A N 1
ATOM 1348 C CA . LYS A 1 170 ? -1.755 -6.093 -31.266 1.00 49.81 170 LYS A CA 1
ATOM 1349 C C . LYS A 1 170 ? -0.366 -6.530 -30.858 1.00 49.81 170 LYS A C 1
ATOM 1351 O O . LYS A 1 170 ? 0.615 -5.869 -31.178 1.00 49.81 170 LYS A O 1
ATOM 1356 N N . GLY A 1 171 ? -0.302 -7.633 -30.115 1.00 43.25 171 GLY A N 1
ATOM 1357 C CA . GLY A 1 171 ? 0.948 -8.277 -29.731 1.00 43.25 171 GLY A CA 1
ATOM 1358 C C . GLY A 1 171 ? 1.932 -8.350 -30.894 1.00 43.25 171 GLY A C 1
ATOM 1359 O O . GLY A 1 171 ? 1.816 -9.218 -31.749 1.00 43.25 171 GLY A O 1
ATOM 1360 N N . GLN A 1 172 ? 2.895 -7.436 -30.900 1.00 37.38 172 GLN A N 1
ATOM 1361 C CA . GLN A 1 172 ? 4.128 -7.527 -31.660 1.00 37.38 172 GLN A CA 1
ATOM 1362 C C . GLN A 1 172 ? 5.229 -6.924 -30.794 1.00 37.38 172 GLN A C 1
ATOM 1364 O O . GLN A 1 172 ? 5.324 -5.713 -30.614 1.00 37.38 172 GLN A O 1
ATOM 1369 N N . MET A 1 173 ? 6.033 -7.810 -30.214 1.00 43.25 173 MET A N 1
ATOM 1370 C CA . MET A 1 173 ? 7.436 -7.508 -29.956 1.00 43.25 173 MET A CA 1
ATOM 1371 C C . MET A 1 173 ? 8.198 -7.886 -31.236 1.00 43.25 173 MET A C 1
ATOM 1373 O O . MET A 1 173 ? 7.866 -8.934 -31.801 1.00 43.25 173 MET A O 1
ATOM 1377 N N . PRO A 1 174 ? 9.161 -7.076 -31.707 1.00 49.09 174 PRO A N 1
ATOM 1378 C CA . PRO A 1 174 ? 10.137 -7.531 -32.694 1.00 49.09 174 PRO A CA 1
ATOM 1379 C C . PRO A 1 174 ? 11.032 -8.647 -32.133 1.00 49.09 174 PRO A C 1
ATOM 1381 O O . PRO A 1 174 ? 11.249 -8.686 -30.895 1.00 49.09 174 PRO A O 1
#

Secondary structure (DSSP, 8-state):
----------------HHHHHHHHHHHHHHHHHTT---------TTS--S----------------SHHHHHHHHHHHHHHHHHHHHHHHHHHHHHHHHHHHHHHHHHHHHS---TT-TT-HHHHHHHHHHHHHHHHHHHHHHHHHHHHHHHHHHHHHHTTSS-----S-----

Foldseek 3Di:
DDDDDDDDDDDDPPPDVVVVVVVVVVVVVVCVVVVPPPPDPPDPVPPPDDDDDDDDDDPDDPDDPDPPPVVVVLLVVLVVLVVVLVVLVVVLVVLVVVLVVLVVVLVCLVPDDPPPDDPPCPVVSVVVNVVSVVSSVVSVVVSVVSVVVSVVSQVVCVVVVSDDDPPPVDDDDD

Radius of gyration: 31.29 Å; chains: 1; bounding box: 94×55×77 Å

Sequence (174 aa):
MRTNAVLVLVFLSVQSMADVARREAERRLELERQGVSAKVIEGDPAQMAPSGNISTSSPSPRFAGRERDNKEENRGSARKYRTAIQKLDREIRSLEDRLGTIRERMQAERWALPKSGRSGRSSSQANSREQLQWQARDIELKLKRLRQERAALYDEGRRSGLLPGELDGKGQMP

pLDDT: mean 70.43, std 20.66, range [37.38, 98.19]